Protein AF-A0A661WWY9-F1 (afdb_monomer_lite)

Radius of gyration: 13.72 Å; chains: 1; bounding box: 40×25×35 Å

pLDDT: mean 84.85, std 17.28, range [38.59, 97.56]

Secondary structure (DSSP, 8-state):
-----EEEE--SS-TT-HHHHHHHHHHTTTSEEEEEEESS--TT-SS-----PPP-EEEEEETTEEEEEEESS-HHHHHHHHT-

Structure (mmCIF, N/CA/C/O backbone):
data_AF-A0A661WWY9-F1
#
_entry.id   AF-A0A661WWY9-F1
#
loop_
_atom_site.group_PDB
_atom_site.id
_atom_site.type_symbol
_atom_site.label_atom_id
_atom_site.label_alt_id
_atom_site.label_comp_id
_atom_site.label_asym_id
_atom_site.label_entity_id
_atom_site.label_seq_id
_atom_site.pdbx_PDB_ins_code
_atom_site.Cartn_x
_atom_site.Cartn_y
_atom_site.Cartn_z
_atom_site.occupancy
_atom_site.B_iso_or_equiv
_atom_site.auth_seq_id
_atom_site.auth_comp_id
_atom_site.auth_asym_id
_atom_site.auth_atom_id
_atom_site.pdbx_PDB_model_num
ATOM 1 N N . MET A 1 1 ? -25.391 -5.664 13.451 1.00 45.34 1 MET A N 1
ATOM 2 C CA . MET A 1 1 ? -23.925 -5.691 13.616 1.00 45.34 1 MET A CA 1
ATOM 3 C C . MET A 1 1 ? -23.360 -5.314 12.266 1.00 45.34 1 MET A C 1
ATOM 5 O O . MET A 1 1 ? -23.721 -5.971 11.296 1.00 45.34 1 MET A O 1
ATOM 9 N N . ALA A 1 2 ? -22.670 -4.176 12.172 1.00 56.56 2 ALA A N 1
ATOM 10 C CA . ALA A 1 2 ? -22.037 -3.785 10.920 1.00 56.56 2 ALA A CA 1
ATOM 11 C C . ALA A 1 2 ? -21.062 -4.903 10.540 1.00 56.56 2 ALA A C 1
ATOM 13 O O . ALA A 1 2 ? -20.332 -5.402 11.384 1.00 56.56 2 ALA A O 1
ATOM 14 N N . GLN A 1 3 ? -21.171 -5.365 9.307 1.00 56.34 3 GLN A N 1
ATOM 15 C CA . GLN A 1 3 ? -20.245 -6.303 8.687 1.00 56.34 3 GLN A CA 1
ATOM 16 C C . GLN A 1 3 ? -18.831 -5.731 8.859 1.00 56.34 3 GLN A C 1
ATOM 18 O O . GLN A 1 3 ? -18.631 -4.556 8.557 1.00 56.34 3 GLN A O 1
ATOM 23 N N . ASP A 1 4 ? -17.887 -6.520 9.378 1.00 77.31 4 ASP A N 1
ATOM 24 C CA . ASP A 1 4 ? -16.483 -6.116 9.501 1.00 77.31 4 ASP A CA 1
ATOM 25 C C . ASP A 1 4 ? -15.883 -6.046 8.089 1.00 77.31 4 ASP A C 1
ATOM 27 O O . ASP A 1 4 ? -15.376 -7.029 7.548 1.00 77.31 4 ASP A O 1
ATOM 31 N N . ILE A 1 5 ? -16.048 -4.897 7.430 1.00 93.00 5 ILE A N 1
ATOM 32 C CA . ILE A 1 5 ? -15.588 -4.678 6.058 1.00 93.00 5 ILE A CA 1
ATOM 33 C C . ILE A 1 5 ? -14.056 -4.663 6.066 1.00 93.00 5 ILE A C 1
ATOM 35 O O . ILE A 1 5 ? -13.441 -3.830 6.730 1.00 93.00 5 ILE A O 1
ATOM 39 N N . LEU A 1 6 ? -13.444 -5.561 5.294 1.00 94.25 6 LEU A N 1
ATOM 40 C CA . LEU A 1 6 ? -12.012 -5.544 5.003 1.00 94.25 6 LEU A CA 1
ATOM 41 C C . LEU A 1 6 ? -11.769 -4.779 3.698 1.00 94.25 6 LEU A C 1
ATOM 43 O O . LEU A 1 6 ? -12.321 -5.126 2.654 1.00 94.25 6 LEU A O 1
ATOM 47 N N . ILE A 1 7 ? -10.933 -3.746 3.756 1.00 96.25 7 ILE A N 1
ATOM 48 C CA . ILE A 1 7 ? -10.618 -2.863 2.632 1.00 96.25 7 ILE A CA 1
ATOM 49 C C . ILE A 1 7 ? -9.132 -2.994 2.301 1.00 96.25 7 ILE A C 1
ATOM 51 O O . ILE A 1 7 ? -8.276 -2.619 3.101 1.00 96.25 7 ILE A O 1
ATOM 55 N N . LEU A 1 8 ? -8.828 -3.480 1.098 1.00 96.88 8 LEU A N 1
ATOM 56 C CA . LEU A 1 8 ? -7.476 -3.488 0.545 1.00 96.88 8 LEU A CA 1
ATOM 57 C C . LEU A 1 8 ? -7.243 -2.220 -0.285 1.00 96.88 8 LEU A C 1
ATOM 59 O O . LEU A 1 8 ? -8.010 -1.931 -1.203 1.00 96.88 8 LEU A O 1
ATOM 63 N N . ILE A 1 9 ? -6.166 -1.493 0.003 1.00 97.19 9 ILE A N 1
ATOM 64 C CA . ILE A 1 9 ? -5.738 -0.315 -0.756 1.00 97.19 9 ILE A CA 1
ATOM 65 C C . ILE A 1 9 ? -4.411 -0.607 -1.460 1.00 97.19 9 ILE A C 1
ATOM 67 O O . ILE A 1 9 ? -3.459 -1.079 -0.838 1.00 97.19 9 ILE A O 1
ATOM 71 N N . THR A 1 10 ? -4.338 -0.248 -2.742 1.00 96.19 10 THR A N 1
ATOM 72 C CA . THR A 1 10 ? -3.122 -0.272 -3.564 1.00 96.19 10 THR A CA 1
ATOM 73 C C . THR A 1 10 ? -3.052 0.968 -4.466 1.00 96.19 10 THR A C 1
ATOM 75 O O . THR A 1 10 ? -4.027 1.717 -4.548 1.00 96.19 10 THR A O 1
ATOM 78 N N . ASN A 1 11 ? -1.915 1.205 -5.124 1.00 94.38 11 ASN A N 1
ATOM 79 C CA . ASN A 1 11 ? -1.718 2.272 -6.113 1.00 94.38 11 ASN A CA 1
ATOM 80 C C . ASN A 1 11 ? -0.528 1.978 -7.050 1.00 94.38 11 ASN A C 1
ATOM 82 O O . ASN A 1 11 ? 0.201 1.007 -6.849 1.00 94.38 11 ASN A O 1
ATOM 86 N N . ASP A 1 12 ? -0.300 2.870 -8.020 1.00 90.81 12 ASP A N 1
ATOM 87 C CA . ASP A 1 12 ? 0.803 2.780 -8.991 1.00 90.81 12 ASP A CA 1
ATOM 88 C C . ASP A 1 12 ? 2.006 3.674 -8.619 1.00 90.81 12 ASP A C 1
ATOM 90 O O . ASP A 1 12 ? 3.145 3.386 -8.999 1.00 90.81 12 ASP A O 1
ATOM 94 N N . ASP A 1 13 ? 1.770 4.727 -7.826 1.00 91.69 13 ASP A N 1
ATOM 95 C CA . ASP A 1 13 ? 2.797 5.691 -7.388 1.00 91.69 13 ASP A CA 1
ATOM 96 C C . ASP A 1 13 ? 3.700 5.144 -6.266 1.00 91.69 13 ASP A C 1
ATOM 98 O O . ASP A 1 13 ? 4.740 5.718 -5.941 1.00 91.69 13 ASP A O 1
ATOM 102 N N . GLY A 1 14 ? 3.284 4.039 -5.643 1.00 93.12 14 GLY A N 1
ATOM 103 C CA . GLY A 1 14 ? 3.989 3.363 -4.563 1.00 93.12 14 GLY A CA 1
ATOM 104 C C . GLY A 1 14 ? 3.519 3.730 -3.153 1.00 93.12 14 GLY A C 1
ATOM 105 O O . GLY A 1 14 ? 2.766 4.680 -2.918 1.00 93.12 14 GLY A O 1
ATOM 106 N N . ILE A 1 15 ? 3.997 2.953 -2.180 1.00 95.44 15 ILE A N 1
ATOM 107 C CA . ILE A 1 15 ? 3.541 2.961 -0.784 1.00 95.44 15 ILE A CA 1
ATOM 108 C C . ILE A 1 15 ? 3.847 4.266 -0.042 1.00 95.44 15 ILE A C 1
ATOM 110 O O . ILE A 1 15 ? 3.149 4.623 0.907 1.00 95.44 15 ILE A O 1
ATOM 114 N N . TYR A 1 16 ? 4.866 5.001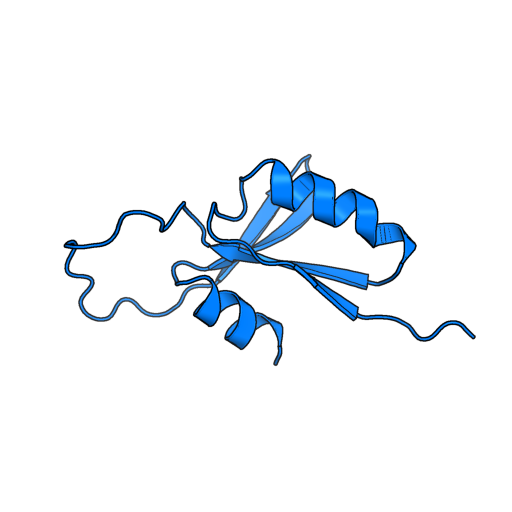 -0.492 1.00 94.62 16 TYR A N 1
ATOM 115 C CA . TYR A 1 16 ? 5.246 6.299 0.061 1.00 94.62 16 TYR A CA 1
ATOM 116 C C . TYR A 1 16 ? 4.528 7.475 -0.611 1.00 94.62 16 TYR A C 1
ATOM 118 O O . TYR A 1 16 ? 4.753 8.626 -0.232 1.00 94.62 16 TYR A O 1
ATOM 126 N N . ALA A 1 17 ? 3.608 7.234 -1.545 1.00 95.31 17 ALA A N 1
ATOM 127 C CA . ALA A 1 17 ? 2.808 8.311 -2.106 1.00 95.31 17 ALA A CA 1
ATOM 128 C C . ALA A 1 17 ? 1.938 8.976 -1.018 1.00 95.31 17 ALA A C 1
ATOM 130 O O . ALA A 1 17 ? 1.472 8.305 -0.085 1.00 95.31 17 ALA A O 1
ATOM 131 N N . PRO A 1 18 ? 1.697 10.295 -1.094 1.00 95.69 18 PRO A N 1
ATOM 132 C CA . PRO A 1 18 ? 0.801 10.968 -0.159 1.00 95.69 18 PRO A CA 1
ATOM 133 C C . PRO A 1 18 ? -0.658 10.537 -0.369 1.00 95.69 18 PRO A C 1
ATOM 135 O O . PRO A 1 18 ? -1.412 10.451 0.594 1.00 95.69 18 PRO A O 1
ATOM 138 N N . GLY A 1 19 ? -1.069 10.220 -1.602 1.00 96.38 19 GLY A N 1
ATOM 139 C CA . GLY A 1 19 ? -2.452 9.833 -1.907 1.00 96.38 19 GLY A CA 1
ATOM 140 C C . GLY A 1 19 ? -2.907 8.585 -1.146 1.00 96.38 19 GLY A C 1
ATOM 141 O O . GLY A 1 19 ? -3.948 8.607 -0.493 1.00 96.38 19 GLY A O 1
ATOM 142 N N . ILE A 1 20 ? -2.088 7.528 -1.145 1.00 96.38 20 ILE A N 1
ATOM 143 C CA . ILE A 1 20 ? -2.416 6.270 -0.459 1.00 96.38 20 ILE A CA 1
ATOM 144 C C . ILE A 1 20 ? -2.483 6.428 1.068 1.00 96.38 20 ILE A C 1
ATOM 146 O O . ILE A 1 20 ? -3.269 5.758 1.735 1.00 96.38 20 ILE A O 1
ATOM 150 N N . PHE A 1 21 ? -1.710 7.364 1.624 1.00 96.75 21 PHE A N 1
ATOM 151 C CA . PHE A 1 21 ? -1.765 7.709 3.042 1.00 96.75 21 PHE A CA 1
ATOM 152 C C . PHE A 1 21 ? -3.087 8.376 3.423 1.00 96.75 21 PHE A C 1
ATOM 154 O O . PHE A 1 21 ? -3.760 7.916 4.346 1.00 96.75 21 PHE A O 1
ATOM 161 N N . HIS A 1 22 ? -3.500 9.403 2.678 1.00 96.94 22 HIS A N 1
ATOM 162 C CA . HIS A 1 22 ? -4.775 10.078 2.926 1.00 96.94 22 HIS A CA 1
ATOM 163 C C . HIS A 1 22 ? -5.971 9.151 2.677 1.00 96.94 22 HIS A C 1
ATOM 165 O O . HIS A 1 22 ? -6.944 9.189 3.428 1.00 96.94 22 HIS A O 1
ATOM 171 N N . LEU A 1 23 ? -5.888 8.273 1.671 1.00 97.38 23 LEU A N 1
ATOM 172 C CA . LEU A 1 23 ? -6.939 7.300 1.384 1.00 97.38 23 LEU A CA 1
ATOM 173 C C . LEU A 1 23 ? -7.115 6.292 2.527 1.00 97.38 23 LEU A C 1
ATOM 175 O O . LEU A 1 23 ? -8.246 6.018 2.922 1.00 97.38 23 LEU A O 1
ATOM 179 N N . LYS A 1 24 ? -6.014 5.790 3.108 1.00 96.31 24 LYS A N 1
ATOM 180 C CA . LYS A 1 24 ? -6.075 4.943 4.309 1.00 96.31 24 LYS A CA 1
ATOM 181 C C . LYS A 1 24 ? -6.815 5.663 5.435 1.00 96.31 24 LYS A C 1
ATOM 183 O O . LYS A 1 24 ? -7.755 5.096 5.981 1.00 96.31 24 LYS A O 1
ATOM 188 N N . GLN A 1 25 ? -6.434 6.902 5.747 1.00 95.38 25 GLN A N 1
ATOM 189 C CA . GLN A 1 25 ? -7.077 7.677 6.815 1.00 95.38 25 GLN A CA 1
ATOM 190 C C . GLN A 1 25 ? -8.578 7.879 6.580 1.00 95.38 25 GLN A C 1
ATOM 192 O O . GLN A 1 25 ? -9.375 7.710 7.498 1.00 95.38 25 GLN A O 1
ATOM 197 N N . ALA A 1 26 ? -8.977 8.187 5.345 1.00 96.12 26 ALA A N 1
ATOM 198 C CA . ALA A 1 26 ? -10.378 8.410 4.998 1.00 96.12 26 ALA A CA 1
ATOM 199 C C . ALA A 1 26 ? -11.251 7.149 5.144 1.00 96.12 26 ALA A C 1
ATOM 201 O O . ALA A 1 26 ? -12.443 7.259 5.422 1.00 96.12 26 ALA A O 1
ATOM 202 N N . LEU A 1 27 ? -10.670 5.959 4.956 1.00 95.44 27 LEU A N 1
ATOM 203 C CA . LEU A 1 27 ? -11.396 4.685 4.959 1.00 95.44 27 LEU A CA 1
ATOM 204 C C . LEU A 1 27 ? -11.326 3.937 6.299 1.00 95.44 27 LEU A C 1
ATOM 206 O O . LEU A 1 27 ? -12.099 3.005 6.508 1.00 95.44 27 LEU A O 1
ATOM 210 N N . GLN A 1 28 ? -10.454 4.351 7.225 1.00 92.50 28 GLN A N 1
ATOM 211 C CA . GLN A 1 28 ? -10.266 3.703 8.533 1.00 92.50 28 GLN A CA 1
ATOM 212 C C . GLN A 1 28 ? -11.538 3.639 9.392 1.00 92.50 28 GLN A C 1
ATOM 214 O O . GLN A 1 28 ? -11.667 2.741 10.218 1.00 92.50 28 GLN A O 1
ATOM 219 N N . SER A 1 29 ? -12.482 4.568 9.213 1.00 93.00 29 SER A N 1
ATOM 220 C CA . SER A 1 29 ? -13.762 4.569 9.936 1.00 93.00 29 SER A CA 1
ATOM 221 C C . SER A 1 29 ? -14.817 3.637 9.328 1.00 93.00 29 SER A C 1
ATOM 223 O O . SER A 1 29 ? -15.835 3.377 9.967 1.00 93.00 29 SER A O 1
ATOM 225 N N . LEU A 1 30 ? -14.594 3.143 8.105 1.00 92.94 30 LEU A N 1
ATOM 226 C CA . LEU A 1 30 ? -15.536 2.291 7.373 1.00 92.94 30 LEU A CA 1
ATOM 227 C C . LEU A 1 30 ? -15.256 0.796 7.557 1.00 92.94 30 LEU A C 1
ATOM 229 O O . LEU A 1 30 ? -16.136 -0.019 7.287 1.00 92.94 30 LEU A O 1
ATOM 233 N N . GLY A 1 31 ? -14.050 0.433 7.994 1.00 93.25 31 GLY A N 1
ATOM 234 C CA . GLY A 1 31 ? -13.654 -0.959 8.160 1.00 93.25 31 GLY A CA 1
ATOM 235 C C . GLY A 1 31 ? -12.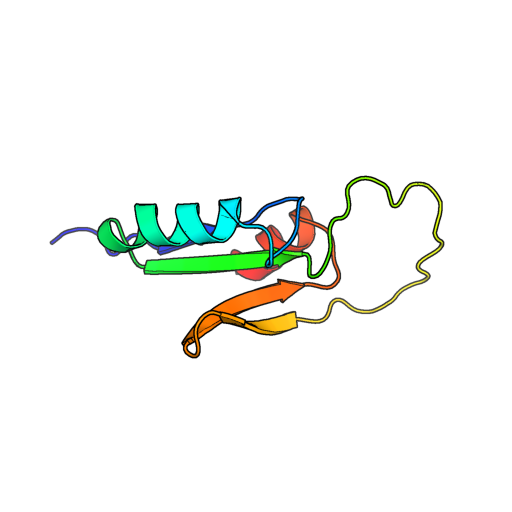171 -1.139 8.472 1.00 93.25 31 GLY A C 1
ATOM 236 O O . GLY A 1 31 ? -11.426 -0.182 8.689 1.00 93.25 31 GLY A O 1
ATOM 237 N N . THR A 1 32 ? -11.725 -2.392 8.480 1.00 94.31 32 T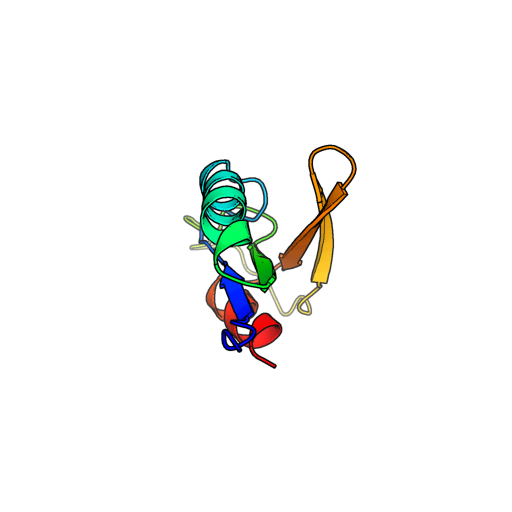HR A N 1
ATOM 238 C CA . THR A 1 32 ? -10.309 -2.736 8.614 1.00 94.31 32 THR A CA 1
ATOM 239 C C . THR A 1 32 ? -9.591 -2.443 7.302 1.00 94.31 32 THR A C 1
ATOM 241 O O . THR A 1 32 ? -9.894 -3.045 6.277 1.00 94.31 32 THR A O 1
ATOM 244 N N . VAL A 1 33 ? -8.627 -1.524 7.328 1.00 95.56 33 VAL A N 1
ATOM 245 C CA . VAL A 1 33 ? -7.888 -1.105 6.131 1.00 95.56 33 VAL A CA 1
ATOM 246 C C . VAL A 1 33 ? -6.498 -1.733 6.104 1.00 95.56 33 VAL A C 1
ATOM 248 O O . VAL A 1 33 ? -5.696 -1.514 7.014 1.00 95.56 33 VAL A O 1
ATOM 251 N N . VAL A 1 34 ? -6.188 -2.442 5.021 1.00 96.69 34 VAL A N 1
ATOM 252 C CA . VAL A 1 34 ? -4.869 -3.013 4.730 1.00 96.69 34 VAL A CA 1
ATOM 253 C C . VAL A 1 34 ? -4.291 -2.321 3.501 1.00 96.69 34 VAL A C 1
ATOM 255 O O . VAL A 1 34 ? -4.956 -2.198 2.475 1.00 96.69 34 VAL A O 1
ATOM 258 N N . VAL A 1 35 ? -3.043 -1.864 3.594 1.00 97.56 35 VAL A N 1
ATOM 259 C CA . VAL A 1 35 ? -2.330 -1.240 2.473 1.00 97.56 35 VAL A CA 1
ATOM 260 C C . VAL A 1 35 ? -1.303 -2.221 1.924 1.00 97.56 35 VAL A C 1
ATOM 262 O O . VAL A 1 35 ? -0.447 -2.692 2.673 1.00 97.56 35 VAL A O 1
ATOM 265 N N . VAL A 1 36 ? -1.365 -2.496 0.622 1.00 97.50 36 VAL A N 1
ATOM 266 C CA . VAL A 1 36 ? -0.345 -3.251 -0.116 1.00 97.50 36 VAL A CA 1
ATOM 267 C C . VAL A 1 36 ? -0.042 -2.499 -1.406 1.00 97.50 36 VAL A C 1
ATOM 269 O O . VAL A 1 36 ? -0.915 -2.357 -2.260 1.00 97.50 36 VAL A O 1
ATOM 272 N N . ALA A 1 37 ? 1.176 -1.992 -1.559 1.00 96.19 37 ALA A N 1
ATOM 273 C CA . ALA A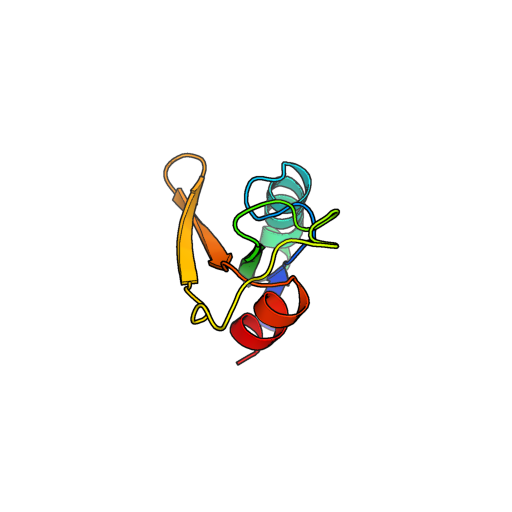 1 37 ? 1.530 -1.113 -2.675 1.00 96.19 37 ALA A CA 1
ATOM 274 C C . ALA A 1 37 ? 2.976 -1.321 -3.150 1.00 96.19 37 ALA A C 1
ATOM 276 O O . ALA A 1 37 ? 3.796 -1.856 -2.401 1.00 96.19 37 ALA A O 1
ATOM 277 N N . PRO A 1 38 ? 3.327 -0.891 -4.374 1.00 93.88 38 PRO A N 1
ATOM 278 C CA . PRO A 1 38 ? 4.697 -0.962 -4.865 1.00 93.88 38 PRO A CA 1
ATOM 279 C C . PRO A 1 38 ? 5.674 -0.199 -3.961 1.00 93.88 38 PRO A C 1
ATOM 281 O O . PRO A 1 38 ? 5.339 0.849 -3.412 1.00 93.88 38 PRO A O 1
ATOM 284 N N . LEU A 1 39 ? 6.906 -0.688 -3.818 1.00 90.06 39 LEU A N 1
ATOM 285 C CA . LEU A 1 39 ? 7.943 0.012 -3.046 1.00 90.06 39 LEU A CA 1
ATOM 286 C C . LEU A 1 39 ? 8.312 1.376 -3.659 1.00 90.06 39 LEU A C 1
ATOM 288 O O . LEU A 1 39 ? 8.582 2.331 -2.935 1.00 90.06 39 LEU A O 1
ATOM 292 N N . VAL A 1 40 ? 8.324 1.455 -4.989 1.00 79.44 40 VAL A N 1
ATOM 293 C CA . VAL A 1 40 ? 8.672 2.645 -5.777 1.00 79.44 40 VAL A CA 1
ATOM 294 C C . VAL A 1 40 ? 7.667 2.827 -6.909 1.00 79.44 40 VAL A C 1
ATOM 296 O O . VAL A 1 40 ? 7.045 1.850 -7.329 1.00 79.44 40 VAL A O 1
ATOM 299 N N . GLU A 1 41 ? 7.554 4.053 -7.418 1.00 71.44 41 GLU A N 1
ATOM 300 C CA . GLU A 1 41 ? 6.783 4.369 -8.622 1.00 71.44 41 GLU A CA 1
ATOM 301 C C . GLU A 1 41 ? 7.186 3.439 -9.783 1.00 71.44 41 GLU A C 1
ATOM 303 O O . GLU A 1 41 ? 8.373 3.218 -10.052 1.00 71.44 41 GLU A O 1
ATOM 308 N N . LYS A 1 42 ? 6.193 2.871 -10.476 1.00 62.31 42 LYS A N 1
ATOM 309 C CA . LYS A 1 42 ? 6.416 1.961 -11.616 1.00 62.31 42 LYS A CA 1
ATOM 310 C C . LYS A 1 42 ? 5.993 2.538 -12.971 1.00 62.31 42 LYS A C 1
ATOM 312 O O . LYS A 1 42 ? 5.959 1.800 -13.952 1.00 62.31 42 LYS A O 1
ATOM 317 N N . SER A 1 43 ? 5.742 3.841 -13.067 1.00 50.12 43 SER A N 1
ATOM 318 C CA . SER A 1 43 ? 5.187 4.504 -14.260 1.00 50.12 43 SER A CA 1
ATOM 319 C C . SER A 1 43 ? 6.111 4.543 -15.497 1.00 50.12 43 SER A C 1
ATOM 321 O O . SER A 1 43 ? 5.666 4.942 -16.571 1.00 50.12 43 SER A O 1
ATOM 323 N N . ALA A 1 44 ? 7.369 4.084 -15.412 1.00 42.28 44 ALA A N 1
ATOM 324 C CA . ALA A 1 44 ? 8.319 4.160 -16.532 1.00 42.28 44 ALA A CA 1
ATOM 325 C C . ALA A 1 44 ? 9.327 2.993 -16.650 1.00 42.28 44 ALA A C 1
ATOM 327 O O . ALA A 1 44 ? 10.390 3.150 -17.253 1.00 42.28 44 ALA A O 1
ATOM 328 N N . VAL A 1 45 ? 9.031 1.792 -16.139 1.00 51.81 45 VAL A N 1
ATOM 329 C CA . VAL A 1 45 ? 9.901 0.610 -16.352 1.00 51.81 45 VAL A CA 1
ATOM 330 C C . VAL A 1 45 ? 9.656 -0.037 -17.723 1.00 51.81 45 VAL A C 1
ATOM 332 O O . VAL A 1 45 ? 9.294 -1.201 -17.839 1.00 51.81 45 VAL A O 1
ATOM 335 N N . GLY A 1 46 ? 9.848 0.747 -18.785 1.00 41.62 46 GLY A N 1
ATOM 336 C CA . GLY A 1 46 ? 9.696 0.314 -20.173 1.00 41.62 46 GLY A CA 1
ATOM 337 C C . GLY A 1 46 ? 10.909 -0.406 -20.770 1.00 41.62 46 GLY A C 1
ATOM 338 O O . GLY A 1 46 ? 10.762 -0.948 -21.856 1.00 41.62 46 GLY A O 1
ATOM 339 N N . HIS A 1 47 ? 12.090 -0.422 -20.129 1.00 38.59 47 HIS A N 1
ATOM 340 C CA . HIS A 1 47 ? 13.313 -1.005 -20.729 1.00 38.59 47 HIS A CA 1
ATOM 341 C C . HIS A 1 47 ? 14.374 -1.554 -19.748 1.00 38.59 47 HIS A C 1
ATOM 343 O O . HIS A 1 47 ? 15.484 -1.878 -20.167 1.00 38.59 47 HIS A O 1
ATOM 349 N N . ALA A 1 48 ? 14.076 -1.702 -18.455 1.00 44.62 48 ALA A N 1
ATOM 350 C CA . ALA A 1 48 ? 15.028 -2.288 -17.509 1.00 44.62 48 ALA A CA 1
ATOM 351 C C . ALA A 1 48 ? 14.749 -3.787 -17.346 1.00 44.62 48 ALA A C 1
ATOM 353 O O . ALA A 1 48 ? 13.801 -4.194 -16.676 1.00 44.62 48 ALA A O 1
ATOM 354 N N . ILE A 1 49 ? 15.582 -4.601 -17.994 1.00 46.19 49 ILE A N 1
ATOM 355 C CA . ILE A 1 49 ? 15.644 -6.053 -17.826 1.00 46.19 49 ILE A CA 1
ATOM 356 C C . ILE A 1 49 ? 15.650 -6.374 -16.326 1.00 46.19 49 ILE A C 1
ATOM 358 O O . ILE A 1 49 ? 16.633 -6.116 -15.640 1.00 46.19 49 ILE A O 1
ATOM 362 N N . THR A 1 50 ? 14.563 -6.952 -15.818 1.00 45.81 50 THR A N 1
ATOM 363 C CA . THR A 1 50 ? 14.564 -7.628 -14.517 1.00 45.81 50 THR A CA 1
ATOM 364 C C . THR A 1 50 ? 14.360 -9.108 -14.798 1.00 45.81 50 THR A C 1
ATOM 366 O O . THR A 1 50 ? 13.240 -9.606 -14.876 1.00 45.81 50 THR A O 1
ATOM 369 N N . LEU A 1 51 ? 15.474 -9.799 -15.045 1.00 48.34 51 LEU A N 1
ATOM 370 C CA . LEU A 1 51 ? 15.533 -11.255 -15.043 1.00 48.34 51 LEU A CA 1
ATOM 371 C C . LEU A 1 51 ? 15.194 -11.729 -13.622 1.00 48.34 51 LEU A C 1
ATOM 373 O O . LEU A 1 51 ? 16.046 -11.709 -12.742 1.00 48.34 51 LEU A O 1
ATOM 377 N N . SER A 1 52 ? 13.948 -12.165 -13.417 1.00 58.75 52 SER A N 1
ATOM 378 C CA . SER A 1 52 ? 13.559 -13.112 -12.358 1.00 58.75 52 SER A CA 1
ATOM 379 C C . SER A 1 52 ? 13.997 -12.766 -10.923 1.00 58.75 52 SER A C 1
ATOM 381 O O . SER A 1 52 ? 14.490 -13.635 -10.207 1.00 58.75 52 SER A O 1
ATOM 383 N N . ASP A 1 53 ? 13.792 -11.528 -10.468 1.00 67.50 53 ASP A N 1
ATOM 384 C CA . ASP A 1 53 ? 13.850 -11.254 -9.027 1.00 67.50 53 ASP A CA 1
ATOM 385 C C . ASP A 1 53 ? 12.569 -11.796 -8.361 1.00 67.50 53 ASP A C 1
ATOM 387 O O . ASP A 1 53 ? 11.468 -11.525 -8.855 1.00 67.50 53 ASP A O 1
ATOM 391 N N . PRO A 1 54 ? 12.655 -12.573 -7.264 1.00 82.06 54 PRO A N 1
ATOM 392 C CA . PRO A 1 54 ? 11.468 -13.024 -6.551 1.00 82.06 54 PRO A CA 1
ATOM 393 C C . PRO A 1 54 ? 10.683 -11.831 -5.991 1.00 82.06 54 PRO A C 1
ATOM 395 O O . PRO A 1 54 ? 11.264 -10.816 -5.588 1.00 82.06 54 PRO A O 1
ATOM 398 N N . LEU A 1 55 ? 9.354 -11.975 -5.920 1.00 85.69 55 LEU A N 1
ATOM 399 C CA . LEU A 1 55 ? 8.512 -11.019 -5.205 1.00 85.69 55 LEU A CA 1
ATOM 400 C C . LEU A 1 55 ? 8.900 -11.019 -3.720 1.00 85.69 55 LEU A C 1
ATOM 402 O O . LEU A 1 55 ? 8.933 -12.062 -3.067 1.00 85.69 55 LEU A O 1
ATOM 406 N N . ARG A 1 56 ? 9.199 -9.834 -3.198 1.00 90.44 56 ARG A N 1
ATOM 407 C CA . ARG A 1 56 ? 9.529 -9.553 -1.804 1.00 90.44 56 ARG A CA 1
ATOM 408 C C . ARG A 1 56 ? 8.479 -8.616 -1.238 1.00 90.44 56 ARG A C 1
ATOM 410 O O . ARG A 1 56 ? 8.081 -7.651 -1.892 1.00 90.44 56 ARG A O 1
ATOM 417 N N . ILE A 1 57 ? 8.083 -8.913 -0.010 1.00 93.62 57 ILE A N 1
ATOM 418 C CA . ILE A 1 57 ? 7.159 -8.112 0.782 1.00 93.62 57 ILE A CA 1
ATOM 419 C C . ILE A 1 57 ? 7.963 -7.499 1.925 1.00 93.62 57 ILE A C 1
ATOM 421 O O . ILE A 1 57 ? 8.749 -8.195 2.569 1.00 93.62 57 ILE A O 1
ATOM 425 N N . MET A 1 58 ? 7.794 -6.202 2.155 1.00 94.62 58 MET A N 1
ATOM 426 C CA . MET A 1 58 ? 8.457 -5.464 3.227 1.00 94.62 58 MET A CA 1
ATOM 427 C C . MET A 1 58 ? 7.406 -4.737 4.056 1.00 94.62 58 MET A C 1
ATOM 429 O O . MET A 1 58 ? 6.518 -4.099 3.496 1.00 94.62 58 MET A O 1
ATOM 433 N N . GLU A 1 59 ? 7.505 -4.804 5.378 1.00 96.62 59 GLU A N 1
ATOM 434 C CA . GLU A 1 59 ? 6.675 -3.974 6.248 1.00 96.62 59 GLU A CA 1
ATOM 435 C C . GLU A 1 59 ? 7.129 -2.520 6.164 1.00 96.62 59 GLU A C 1
ATOM 437 O O . GLU A 1 59 ? 8.323 -2.215 6.134 1.00 96.62 59 GLU A O 1
ATOM 442 N N . VAL A 1 60 ? 6.156 -1.619 6.096 1.00 96.00 60 VAL A N 1
ATOM 443 C CA . VAL A 1 60 ? 6.389 -0.183 6.061 1.00 96.00 60 VAL A CA 1
ATOM 444 C C . VAL A 1 60 ? 5.733 0.442 7.267 1.00 96.00 60 VAL A C 1
ATOM 446 O O . VAL A 1 60 ? 4.535 0.278 7.502 1.00 96.00 60 VAL A O 1
ATOM 449 N N . GLU A 1 61 ? 6.523 1.224 7.985 1.00 95.44 61 GLU A N 1
ATOM 450 C CA . GLU A 1 61 ? 6.045 2.135 9.009 1.00 95.44 61 GLU A CA 1
ATOM 451 C C . GLU A 1 61 ? 5.907 3.547 8.431 1.00 95.44 61 GLU A C 1
ATOM 453 O O . GLU A 1 61 ? 6.711 3.997 7.608 1.00 95.44 61 GLU A O 1
ATOM 458 N N . ARG A 1 62 ? 4.876 4.266 8.871 1.00 92.56 62 ARG A N 1
ATOM 459 C CA . ARG A 1 62 ? 4.727 5.711 8.676 1.00 92.56 62 ARG A CA 1
ATOM 460 C C . ARG A 1 62 ? 4.298 6.323 9.993 1.00 92.56 62 ARG A C 1
ATOM 462 O O . ARG A 1 62 ? 3.467 5.757 10.693 1.00 92.56 62 ARG A O 1
ATOM 469 N N . GLU A 1 63 ? 4.883 7.471 10.319 1.00 92.12 63 GLU A N 1
ATOM 470 C CA . GLU A 1 63 ? 4.571 8.207 11.554 1.00 92.12 63 GLU A CA 1
ATOM 471 C C . GLU A 1 63 ? 4.768 7.364 12.830 1.00 92.12 63 GLU A C 1
ATOM 473 O O . GLU A 1 63 ? 4.044 7.508 13.809 1.00 92.12 63 GLU A O 1
ATOM 478 N N . GLY A 1 64 ? 5.760 6.466 12.818 1.00 92.88 64 GLY A N 1
ATOM 479 C CA . GLY A 1 64 ? 6.071 5.590 13.953 1.00 92.88 64 GLY A CA 1
ATOM 480 C C . GLY A 1 64 ? 5.066 4.456 14.178 1.00 92.88 64 GLY A C 1
ATOM 481 O O . GLY A 1 64 ? 5.097 3.827 15.231 1.00 92.88 64 GLY A O 1
ATOM 482 N N . ALA A 1 65 ? 4.172 4.199 13.217 1.00 93.56 65 ALA A N 1
ATOM 483 C CA . ALA A 1 65 ? 3.196 3.120 13.280 1.00 93.56 65 ALA A CA 1
ATOM 484 C C . ALA A 1 65 ? 3.172 2.292 11.990 1.00 93.56 65 ALA A C 1
ATOM 486 O O . ALA A 1 65 ? 3.511 2.770 10.904 1.00 93.56 65 ALA A O 1
ATOM 487 N N . PHE A 1 66 ? 2.708 1.046 12.101 1.00 95.50 66 PHE A N 1
ATOM 488 C CA . PHE A 1 66 ? 2.533 0.162 10.954 1.00 95.50 66 PHE A CA 1
ATOM 489 C C . PHE A 1 66 ? 1.593 0.781 9.905 1.00 95.50 66 PHE A C 1
ATOM 491 O O . PHE A 1 66 ? 0.422 1.097 10.161 1.00 95.50 66 PHE A O 1
ATOM 498 N N . PHE A 1 67 ? 2.106 0.942 8.688 1.00 96.62 67 PHE A N 1
ATOM 499 C CA . PHE A 1 67 ? 1.369 1.518 7.575 1.00 96.62 67 PHE A CA 1
ATOM 500 C C . PHE A 1 67 ? 0.794 0.451 6.644 1.00 96.62 67 PHE A C 1
ATOM 502 O O . PHE A 1 67 ? -0.397 0.521 6.328 1.00 96.62 67 PHE A O 1
ATOM 509 N N . GLY A 1 68 ? 1.612 -0.517 6.235 1.00 96.56 68 GLY A N 1
ATOM 510 C CA . GLY A 1 68 ? 1.230 -1.565 5.293 1.00 96.56 68 GLY A CA 1
ATOM 511 C C . GLY A 1 68 ? 2.433 -2.313 4.733 1.00 96.56 68 GLY A C 1
ATOM 512 O O . GLY A 1 68 ? 3.525 -2.261 5.294 1.00 96.56 68 GLY A O 1
ATOM 513 N N . TYR A 1 69 ? 2.229 -2.979 3.602 1.00 97.38 69 TYR A N 1
ATOM 514 C CA . TYR A 1 69 ? 3.226 -3.821 2.955 1.00 97.38 69 TYR A CA 1
ATOM 515 C C . TYR A 1 69 ? 3.677 -3.243 1.613 1.00 97.38 69 TYR A C 1
ATOM 517 O O . TYR A 1 69 ? 2.868 -3.032 0.708 1.00 97.38 69 TYR A O 1
ATOM 525 N N . ALA A 1 70 ? 4.979 -3.021 1.463 1.00 95.38 70 ALA A N 1
ATOM 526 C CA . ALA A 1 70 ? 5.593 -2.691 0.189 1.00 95.38 70 ALA A CA 1
ATOM 527 C C . ALA A 1 70 ? 5.923 -3.962 -0.591 1.00 95.38 70 ALA A C 1
ATOM 529 O O . ALA A 1 70 ? 6.457 -4.918 -0.027 1.00 95.38 70 ALA A O 1
ATOM 530 N N . VAL A 1 71 ? 5.678 -3.948 -1.897 1.00 93.69 71 VAL A N 1
ATOM 531 C CA . VAL A 1 71 ? 6.024 -5.048 -2.802 1.00 93.69 71 VAL A CA 1
ATOM 532 C C . VAL A 1 71 ? 7.011 -4.542 -3.851 1.00 93.69 71 VAL A C 1
ATOM 534 O O . VAL A 1 71 ? 6.801 -3.497 -4.464 1.00 93.69 71 VAL A O 1
ATOM 537 N N . ASN A 1 72 ? 8.081 -5.288 -4.125 1.00 90.50 72 ASN A N 1
ATOM 538 C CA . ASN A 1 72 ? 9.008 -4.995 -5.235 1.00 90.50 72 ASN A CA 1
ATOM 539 C C . ASN A 1 72 ? 8.437 -5.381 -6.623 1.00 90.50 72 ASN A C 1
ATOM 541 O O . ASN A 1 72 ? 9.195 -5.674 -7.546 1.00 90.50 72 ASN A O 1
ATOM 545 N N . GLY A 1 73 ? 7.113 -5.389 -6.769 1.00 87.81 73 GLY A N 1
ATOM 546 C CA . GLY A 1 73 ? 6.385 -5.851 -7.947 1.00 87.81 73 GLY A CA 1
ATOM 547 C C . GLY A 1 73 ? 5.519 -4.759 -8.563 1.00 87.81 73 GLY A C 1
ATOM 548 O O . GLY A 1 73 ? 5.713 -3.564 -8.327 1.00 87.81 73 GLY A O 1
ATOM 549 N N . THR A 1 74 ? 4.570 -5.186 -9.386 1.00 87.62 74 THR A N 1
ATOM 550 C CA . THR A 1 74 ? 3.563 -4.321 -10.000 1.00 87.62 74 THR A CA 1
ATOM 551 C C . THR A 1 74 ? 2.354 -4.127 -9.074 1.00 87.62 74 THR A C 1
ATOM 553 O O . THR A 1 74 ? 2.143 -4.913 -8.145 1.00 87.62 74 THR A O 1
ATOM 556 N N . PRO A 1 75 ? 1.500 -3.128 -9.337 1.00 87.12 75 PRO A N 1
ATOM 557 C CA . PRO A 1 75 ? 0.209 -2.977 -8.657 1.00 87.12 75 PRO A CA 1
ATOM 558 C C . PRO A 1 75 ? -0.663 -4.241 -8.747 1.00 87.12 75 PRO A C 1
ATOM 560 O O . PRO A 1 75 ? -1.306 -4.636 -7.776 1.00 87.12 75 PRO A O 1
ATOM 563 N N . ALA A 1 76 ? -0.617 -4.956 -9.878 1.00 88.12 76 ALA A N 1
ATOM 564 C CA . ALA A 1 76 ? -1.315 -6.231 -10.033 1.00 88.12 76 ALA A CA 1
ATOM 565 C C . ALA A 1 76 ? -0.774 -7.319 -9.086 1.00 88.12 76 ALA A C 1
ATOM 567 O O . ALA A 1 76 ? -1.556 -8.097 -8.536 1.00 88.12 76 ALA A O 1
ATOM 568 N N . ASP A 1 77 ? 0.543 -7.361 -8.857 1.00 90.44 77 ASP A N 1
ATOM 569 C CA . ASP A 1 77 ? 1.148 -8.262 -7.868 1.00 90.44 77 ASP A CA 1
ATOM 570 C C . ASP A 1 77 ? 0.708 -7.896 -6.447 1.00 90.44 77 ASP A C 1
ATOM 572 O O . ASP A 1 77 ? 0.382 -8.783 -5.661 1.00 90.44 77 ASP A O 1
ATOM 576 N N . CYS A 1 78 ? 0.611 -6.598 -6.139 1.00 91.38 78 CYS A N 1
ATOM 577 C CA . CYS A 1 78 ? 0.129 -6.106 -4.846 1.00 91.38 78 CYS A CA 1
ATOM 578 C C . CYS A 1 78 ? -1.294 -6.596 -4.547 1.00 91.38 78 CYS A C 1
ATOM 580 O O . CYS A 1 78 ? -1.547 -7.131 -3.468 1.00 91.38 78 CYS A O 1
ATOM 582 N N . VAL A 1 79 ? -2.211 -6.491 -5.516 1.00 92.44 79 VAL A N 1
ATOM 583 C CA . VAL A 1 79 ? -3.587 -6.995 -5.365 1.00 92.44 79 VAL A CA 1
ATOM 584 C C . VAL A 1 79 ? -3.606 -8.511 -5.191 1.00 92.44 79 VAL A C 1
ATOM 586 O O . VAL A 1 79 ? -4.299 -9.020 -4.313 1.00 92.44 79 VAL A O 1
ATOM 589 N N . LYS A 1 80 ? -2.840 -9.255 -5.997 1.00 91.88 80 LYS A N 1
ATOM 590 C CA . LYS A 1 80 ? -2.781 -10.724 -5.899 1.00 91.88 80 LYS A CA 1
ATOM 591 C C . LYS A 1 80 ? -2.261 -11.203 -4.548 1.00 91.88 80 LYS A C 1
ATOM 593 O O . LYS A 1 80 ? -2.752 -12.206 -4.040 1.00 91.88 80 LYS A O 1
ATOM 598 N N . LEU A 1 81 ? -1.269 -10.511 -3.992 1.00 90.31 81 LEU A N 1
ATOM 599 C CA . LEU A 1 81 ? -0.708 -10.827 -2.681 1.00 90.31 81 LEU A CA 1
ATOM 600 C C . LEU A 1 81 ? -1.646 -10.416 -1.540 1.00 90.31 81 LEU A C 1
ATOM 602 O O . LEU A 1 81 ? -1.741 -11.146 -0.564 1.00 90.31 81 LEU A O 1
ATOM 606 N N . GLY A 1 82 ? -2.350 -9.287 -1.665 1.00 88.88 82 GLY A N 1
ATOM 607 C CA . GLY A 1 82 ? -3.242 -8.769 -0.621 1.00 88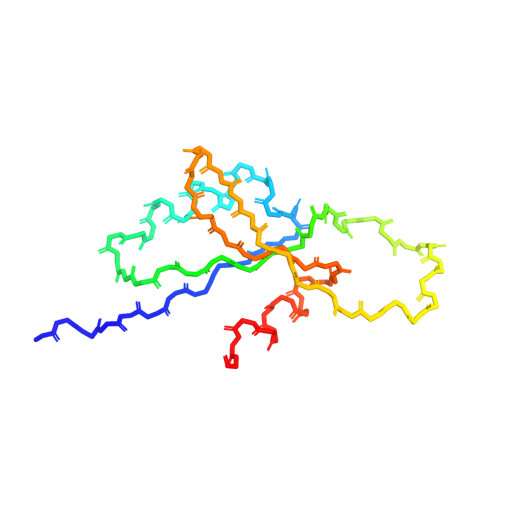.88 82 GLY A CA 1
ATOM 608 C C . GLY A 1 82 ? -4.657 -9.359 -0.601 1.00 88.88 82 GLY A C 1
ATOM 609 O O . GLY A 1 82 ? -5.394 -9.105 0.344 1.00 88.88 82 GLY A O 1
ATOM 610 N N . SER A 1 83 ? -5.060 -10.105 -1.634 1.00 86.25 83 SER A N 1
ATOM 611 C CA . SER A 1 83 ? -6.402 -10.712 -1.753 1.00 86.25 83 SER A CA 1
ATOM 612 C C . SER A 1 83 ? -6.452 -12.201 -1.394 1.00 86.25 83 SER A C 1
ATOM 614 O O . SER A 1 83 ? -7.479 -12.848 -1.613 1.00 86.25 83 SER A O 1
ATOM 616 N N . ARG A 1 84 ? -5.351 -12.751 -0.878 1.00 63.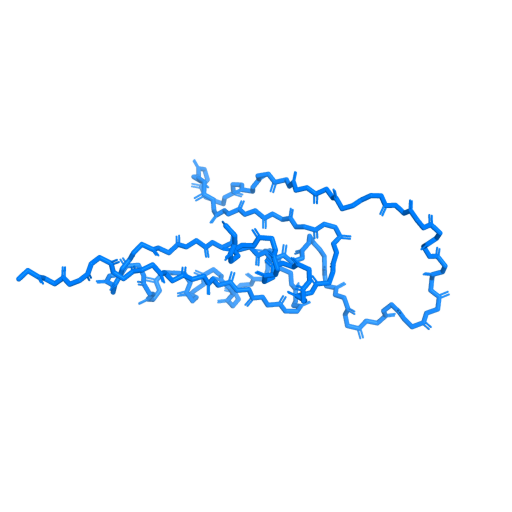84 84 ARG A N 1
ATOM 617 C CA . ARG A 1 84 ? -5.245 -14.141 -0.426 1.00 63.84 84 ARG A CA 1
ATOM 618 C C . ARG A 1 84 ? -5.269 -14.260 1.086 1.00 63.84 84 ARG A C 1
ATOM 620 O O . ARG A 1 84 ? -4.822 -13.307 1.755 1.00 63.84 84 ARG A O 1
#

Sequence (84 aa):
MAQDILILITNDDGIYAPGIFHLKQALQSLGTVVVVAPLVEKSAVGHAITLSDPLRIMEVEREGAFFGYAVNGTPADCVKLGSR

Foldseek 3Di:
DPDQDEAEDEDQQWPPDVVSVVVQVVCVVVHHYAYFYAHHHPPDPPDDDDDDDDWDWDFDDDPNHTRHIHINDGSVVRCVVVVD